Protein AF-A0A7I0HT12-F1 (afdb_monomer)

Nearest PDB structures (foldseek):
  8dol-assembly1_F  TM=4.380E-01  e=1.784E+00  Helicobacter pylori 26695
  8dol-assembly1_A  TM=4.478E-01  e=2.813E+00  Helicobacter pylori 26695

Structure (mmCIF, N/CA/C/O backbone):
data_AF-A0A7I0HT12-F1
#
_entry.id   AF-A0A7I0HT12-F1
#
loop_
_atom_site.group_PDB
_atom_site.id
_atom_site.type_symbol
_atom_site.label_atom_id
_atom_site.label_alt_id
_atom_site.label_comp_id
_atom_site.label_asym_id
_atom_site.label_entity_id
_atom_site.label_seq_id
_atom_site.pdbx_PDB_ins_code
_atom_site.Cartn_x
_atom_site.Cartn_y
_atom_site.Cartn_z
_atom_site.occupancy
_atom_site.B_iso_or_equiv
_atom_site.auth_seq_id
_atom_site.auth_comp_id
_atom_site.auth_asym_id
_atom_site.auth_atom_id
_atom_site.pdbx_PDB_model_num
ATOM 1 N N . MET A 1 1 ? 6.233 -1.097 5.465 1.00 53.28 1 MET A N 1
ATOM 2 C CA . MET A 1 1 ? 6.305 0.202 6.174 1.00 53.28 1 MET A CA 1
ATOM 3 C C . MET A 1 1 ? 6.047 1.371 5.204 1.00 53.28 1 MET A C 1
ATOM 5 O O . MET A 1 1 ? 6.606 2.431 5.375 1.00 53.28 1 MET A O 1
ATOM 9 N N . ILE A 1 2 ? 5.142 1.216 4.224 1.00 51.56 2 ILE A N 1
ATOM 10 C CA . ILE A 1 2 ? 4.942 2.146 3.084 1.00 51.56 2 ILE A CA 1
ATOM 11 C C . ILE A 1 2 ? 4.148 3.415 3.459 1.00 51.56 2 ILE A C 1
ATOM 13 O O . ILE A 1 2 ? 4.176 4.408 2.747 1.00 51.56 2 ILE A O 1
ATOM 17 N N . PHE A 1 3 ? 3.479 3.391 4.610 1.00 52.47 3 PHE A N 1
ATOM 18 C CA . PHE A 1 3 ? 2.582 4.450 5.088 1.00 52.47 3 PHE A CA 1
ATOM 19 C C . PHE A 1 3 ? 3.233 5.424 6.072 1.00 52.47 3 PHE A C 1
ATOM 21 O O . PHE A 1 3 ? 2.558 6.270 6.655 1.00 52.47 3 PHE A O 1
ATOM 28 N N . SER A 1 4 ? 4.536 5.281 6.321 1.00 50.47 4 SER A N 1
ATOM 29 C CA . SER A 1 4 ? 5.241 6.260 7.140 1.00 50.47 4 SER A CA 1
ATOM 30 C C . SER A 1 4 ? 5.469 7.533 6.312 1.00 50.47 4 SER A C 1
ATOM 32 O O . SER A 1 4 ? 5.861 7.427 5.149 1.00 50.47 4 SER A O 1
ATOM 34 N N . PRO A 1 5 ? 5.260 8.728 6.899 1.00 48.94 5 PRO A N 1
ATOM 35 C CA . PRO A 1 5 ? 5.351 10.016 6.198 1.00 48.94 5 PRO A CA 1
ATOM 36 C C . PRO A 1 5 ? 6.691 10.264 5.501 1.00 48.94 5 PRO A C 1
ATOM 38 O O . PRO A 1 5 ? 6.765 11.072 4.584 1.00 48.94 5 PRO A O 1
ATOM 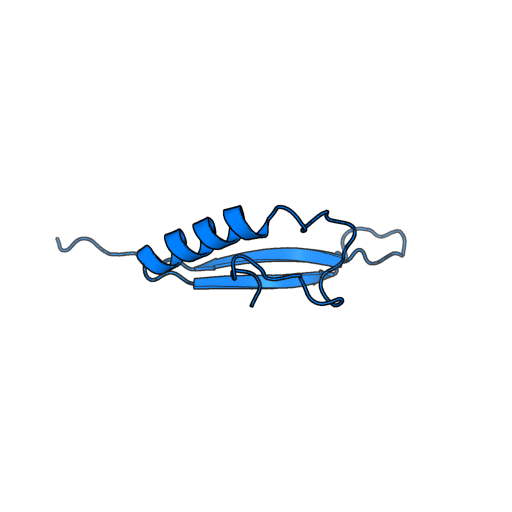41 N N . PHE A 1 6 ? 7.747 9.576 5.936 1.00 53.03 6 PHE A N 1
ATOM 42 C CA . PHE A 1 6 ? 9.100 9.713 5.399 1.00 53.03 6 PHE A CA 1
ATOM 43 C C . PHE A 1 6 ? 9.616 8.413 4.779 1.00 53.03 6 PHE A C 1
ATOM 45 O O . PHE A 1 6 ? 10.823 8.231 4.615 1.00 53.03 6 PHE A O 1
ATOM 52 N N . TYR A 1 7 ? 8.727 7.463 4.479 1.00 53.88 7 TYR A N 1
ATOM 53 C CA . TYR A 1 7 ? 9.162 6.180 3.958 1.00 53.88 7 TYR A CA 1
ATOM 54 C C . TYR A 1 7 ? 9.553 6.275 2.490 1.00 53.88 7 TYR A C 1
ATOM 56 O O . TYR A 1 7 ? 8.714 6.431 1.606 1.00 53.88 7 TYR A O 1
ATOM 64 N N . ARG A 1 8 ? 10.846 6.095 2.231 1.00 52.62 8 ARG A N 1
ATOM 65 C CA . ARG A 1 8 ? 11.341 5.745 0.902 1.00 52.62 8 ARG A CA 1
ATOM 66 C C . ARG A 1 8 ? 11.041 4.271 0.659 1.00 52.62 8 ARG A C 1
ATOM 68 O O . ARG A 1 8 ? 11.439 3.424 1.459 1.00 52.62 8 ARG A O 1
ATOM 75 N N . LEU A 1 9 ? 10.322 3.972 -0.421 1.00 50.22 9 LEU A N 1
ATOM 76 C CA . LEU A 1 9 ? 10.066 2.592 -0.820 1.00 50.22 9 LEU A CA 1
ATOM 77 C C . LEU A 1 9 ? 11.404 1.844 -0.962 1.00 50.22 9 LEU A C 1
ATOM 79 O O . LEU A 1 9 ? 12.322 2.366 -1.593 1.00 50.22 9 LEU A O 1
ATOM 83 N N . PRO A 1 10 ? 11.560 0.648 -0.370 1.00 44.78 10 PRO A N 1
ATOM 84 C CA . PRO A 1 10 ? 12.744 -0.161 -0.593 1.00 44.78 10 PRO A CA 1
ATOM 85 C C . PRO A 1 10 ? 12.779 -0.579 -2.063 1.00 44.78 10 PRO A C 1
ATOM 87 O O . PRO A 1 10 ? 11.730 -0.836 -2.653 1.00 44.78 10 PRO A O 1
ATOM 90 N N . LYS A 1 11 ? 13.995 -0.732 -2.599 1.00 46.50 11 LYS A N 1
ATOM 91 C CA . LYS A 1 11 ? 14.379 -1.138 -3.972 1.00 46.50 11 LYS A CA 1
ATOM 92 C C . LYS A 1 11 ? 13.580 -2.300 -4.603 1.00 46.50 11 LYS A C 1
ATOM 94 O O . LYS A 1 11 ? 13.717 -2.581 -5.788 1.00 46.50 11 LYS A O 1
ATOM 99 N N . HIS A 1 12 ? 12.794 -3.020 -3.802 1.00 45.22 12 HIS A N 1
ATOM 100 C CA . HIS A 1 12 ? 11.911 -4.104 -4.221 1.00 45.22 12 HIS A CA 1
ATOM 101 C C . HIS A 1 12 ? 10.544 -3.637 -4.736 1.00 45.22 12 HIS A C 1
ATOM 103 O O . HIS A 1 12 ? 9.854 -4.442 -5.354 1.00 45.22 12 HIS A O 1
ATOM 109 N N . ILE A 1 13 ? 10.130 -2.387 -4.513 1.00 52.06 13 ILE A N 1
ATOM 110 C CA . ILE A 1 13 ? 8.974 -1.808 -5.207 1.00 52.06 13 ILE A CA 1
ATOM 111 C C . ILE A 1 13 ? 9.505 -1.088 -6.438 1.00 52.06 13 ILE A C 1
ATOM 113 O O . ILE A 1 13 ? 10.426 -0.285 -6.350 1.00 52.06 13 ILE A O 1
ATOM 117 N N . PHE A 1 14 ? 8.966 -1.465 -7.592 1.00 46.62 14 PHE A N 1
ATOM 118 C CA . PHE A 1 14 ? 9.407 -1.006 -8.900 1.00 46.62 14 PHE A CA 1
ATOM 119 C C . PHE A 1 14 ? 9.392 0.537 -8.940 1.00 46.62 14 PHE A C 1
ATOM 121 O O . PHE A 1 14 ? 8.329 1.149 -8.850 1.00 46.62 14 PHE A O 1
ATOM 128 N N . GLU A 1 15 ? 10.573 1.146 -9.090 1.00 47.72 15 GLU A N 1
ATOM 129 C CA . GLU A 1 15 ? 10.822 2.595 -9.001 1.00 47.72 15 GLU A CA 1
ATOM 130 C C . GLU A 1 15 ? 10.316 3.494 -10.163 1.00 47.72 15 GLU A C 1
ATOM 132 O O . GLU A 1 15 ? 10.326 4.709 -9.968 1.00 47.72 15 GLU A O 1
ATOM 137 N N . PRO A 1 16 ? 9.861 3.027 -11.357 1.00 53.19 16 PRO A N 1
ATOM 138 C CA . PRO A 1 16 ? 9.474 3.966 -12.418 1.00 53.19 16 PRO A CA 1
ATOM 139 C C . PRO A 1 16 ? 8.129 4.652 -12.161 1.00 53.19 16 PRO A C 1
ATOM 141 O O . PRO A 1 16 ? 7.788 5.615 -12.845 1.00 53.19 16 PRO A O 1
ATOM 144 N N . TYR A 1 17 ? 7.357 4.185 -11.180 1.00 52.12 17 TYR A N 1
ATOM 145 C CA . TYR A 1 17 ? 6.248 4.958 -10.642 1.00 52.12 17 TYR A CA 1
ATOM 146 C C . TYR A 1 17 ? 6.867 5.947 -9.659 1.00 52.12 17 TYR A C 1
ATOM 148 O O . TYR A 1 17 ? 7.361 5.515 -8.626 1.00 52.12 17 TYR A O 1
ATOM 156 N N . GLY A 1 18 ? 6.907 7.241 -9.994 1.00 45.22 18 GLY A N 1
ATOM 157 C CA . GLY A 1 18 ? 7.470 8.307 -9.156 1.00 45.22 18 GLY A CA 1
ATOM 158 C C . GLY A 1 18 ? 6.792 8.393 -7.786 1.00 45.22 18 GLY A C 1
ATOM 159 O O . GLY A 1 18 ? 5.940 9.237 -7.545 1.00 45.22 18 GLY A O 1
ATOM 160 N N . THR A 1 19 ? 7.158 7.495 -6.875 1.00 50.81 19 THR A N 1
ATOM 161 C CA . THR A 1 19 ? 6.529 7.299 -5.565 1.00 50.81 19 THR A CA 1
ATOM 162 C C . THR A 1 19 ? 7.033 8.285 -4.512 1.00 50.81 19 THR A C 1
ATOM 164 O O . THR A 1 19 ? 6.658 8.181 -3.346 1.00 50.81 19 THR A O 1
ATOM 167 N N . LEU A 1 20 ? 7.899 9.225 -4.910 1.00 43.31 20 LEU A N 1
ATOM 168 C CA . LEU A 1 20 ? 8.566 10.180 -4.024 1.00 43.31 20 LEU A CA 1
ATOM 169 C C . LEU A 1 20 ? 7.571 11.155 -3.362 1.00 43.31 20 LEU A C 1
ATOM 171 O O . LEU A 1 20 ? 7.803 11.548 -2.223 1.00 43.31 20 LEU A O 1
ATOM 175 N N . ASP A 1 21 ? 6.427 11.428 -4.002 1.00 45.16 21 ASP A N 1
ATOM 176 C CA . ASP A 1 21 ? 5.404 12.365 -3.503 1.00 45.16 21 ASP A CA 1
ATOM 177 C C . ASP A 1 21 ? 4.202 11.690 -2.805 1.00 45.16 21 ASP A C 1
ATOM 179 O O . ASP A 1 21 ? 3.308 12.357 -2.287 1.00 45.16 21 ASP A O 1
ATOM 183 N N . PHE A 1 22 ? 4.167 10.355 -2.728 1.00 50.12 22 PHE A N 1
ATOM 184 C CA . PHE A 1 22 ? 3.027 9.615 -2.160 1.00 50.12 22 PHE A CA 1
ATOM 185 C C . PHE A 1 22 ? 3.092 9.427 -0.635 1.00 50.12 22 PHE A 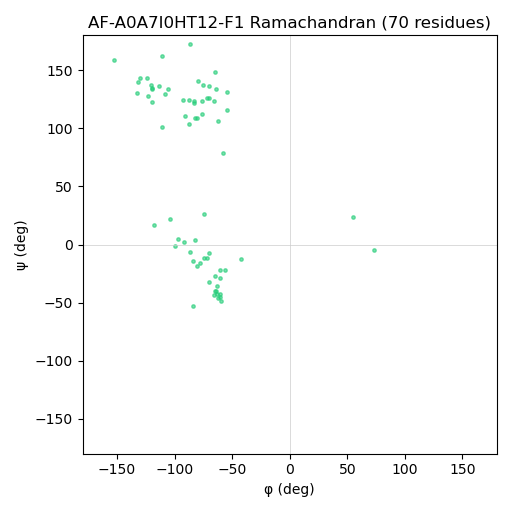C 1
ATOM 187 O O . PHE A 1 22 ? 2.124 8.949 -0.041 1.00 50.12 22 PHE A O 1
ATOM 194 N N . GLY A 1 23 ? 4.198 9.808 0.017 1.00 53.72 23 GLY A N 1
ATOM 195 C CA . GLY A 1 23 ? 4.403 9.612 1.461 1.00 53.72 23 GLY A CA 1
ATOM 196 C C . GLY A 1 23 ? 3.369 10.317 2.350 1.00 53.72 23 GLY A C 1
ATOM 197 O O . GLY A 1 23 ? 3.049 9.817 3.428 1.00 53.72 23 GLY A O 1
ATOM 198 N N . LEU A 1 24 ? 2.795 11.434 1.886 1.00 57.50 24 LEU A N 1
ATOM 199 C CA . LEU A 1 24 ? 1.717 12.143 2.588 1.00 57.50 24 LEU A CA 1
ATOM 200 C C . LEU A 1 24 ? 0.342 11.531 2.279 1.00 57.50 24 LEU A C 1
ATOM 202 O O . LEU A 1 24 ? -0.357 11.107 3.196 1.00 57.50 24 LEU A O 1
ATOM 206 N N . GLY A 1 25 ? -0.009 11.382 0.997 1.00 66.31 25 GLY A N 1
ATOM 207 C CA . GLY A 1 25 ? -1.327 10.873 0.596 1.00 66.31 25 GLY A CA 1
ATOM 208 C C . GLY A 1 25 ? -1.591 9.426 1.029 1.00 66.31 25 GLY A C 1
ATOM 209 O O . GLY A 1 25 ? -2.678 9.108 1.502 1.00 66.31 25 GLY A O 1
ATOM 210 N N . LEU A 1 26 ? -0.595 8.535 0.942 1.00 72.38 26 LEU A N 1
ATOM 211 C CA . LEU A 1 26 ? -0.761 7.148 1.394 1.00 72.38 26 LEU A CA 1
ATOM 212 C C . LEU A 1 26 ? -0.853 7.044 2.916 1.00 72.38 26 LEU A C 1
ATOM 214 O O . LEU A 1 26 ? -1.562 6.175 3.422 1.00 72.38 26 LEU A O 1
ATOM 218 N N . ARG A 1 27 ? -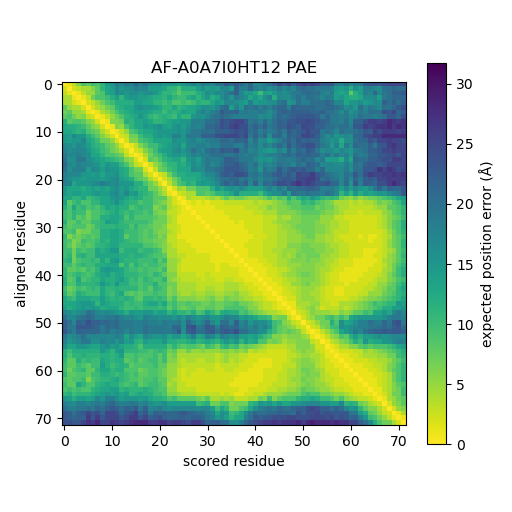0.176 7.930 3.653 1.00 74.50 27 ARG A N 1
ATOM 219 C CA . ARG A 1 27 ? -0.328 8.016 5.107 1.00 74.50 27 ARG A CA 1
ATOM 220 C C . ARG A 1 27 ? -1.754 8.410 5.486 1.00 74.50 27 ARG A C 1
ATOM 222 O O . ARG A 1 27 ? -2.306 7.814 6.408 1.00 74.50 27 ARG A O 1
ATOM 229 N N . ASP A 1 28 ? -2.353 9.365 4.780 1.00 78.81 28 ASP A N 1
ATOM 230 C CA . ASP A 1 28 ? -3.743 9.763 5.021 1.00 78.81 28 ASP A CA 1
ATOM 231 C C . ASP A 1 28 ? -4.715 8.622 4.704 1.00 78.81 28 ASP A C 1
ATOM 233 O O . ASP A 1 28 ? -5.627 8.358 5.486 1.00 78.81 28 ASP A O 1
ATOM 237 N N . VAL A 1 29 ? -4.474 7.872 3.624 1.00 83.88 29 VAL A N 1
ATOM 238 C CA . VAL A 1 29 ? -5.240 6.658 3.298 1.00 83.88 29 VAL A CA 1
ATOM 239 C C . VAL A 1 29 ? -5.140 5.614 4.418 1.00 83.88 29 VAL A C 1
ATOM 241 O O . VAL A 1 29 ? -6.166 5.115 4.878 1.00 83.88 29 VAL A O 1
ATOM 244 N N . ASP A 1 30 ? -3.936 5.304 4.906 1.00 83.38 30 ASP A N 1
ATOM 245 C CA . ASP A 1 30 ? -3.733 4.366 6.022 1.00 83.38 30 ASP A CA 1
ATOM 246 C C . ASP A 1 30 ? -4.420 4.844 7.307 1.00 83.38 30 ASP A C 1
ATOM 248 O O . ASP A 1 30 ? -5.089 4.061 7.983 1.00 83.38 30 ASP A O 1
ATOM 252 N N . HIS A 1 31 ? -4.324 6.138 7.615 1.00 85.12 31 HIS A N 1
ATOM 253 C CA . HIS A 1 31 ? -4.994 6.742 8.762 1.00 85.12 31 HIS A CA 1
ATOM 254 C C . HIS A 1 31 ? -6.522 6.631 8.648 1.00 85.12 31 HIS A C 1
ATOM 256 O O . HIS A 1 31 ? -7.181 6.218 9.605 1.00 85.12 31 HIS A O 1
ATOM 262 N N . CYS A 1 32 ? -7.091 6.946 7.484 1.00 90.19 32 CYS A N 1
ATOM 263 C CA . CYS A 1 32 ? -8.522 6.818 7.222 1.00 90.19 32 CYS A CA 1
ATOM 264 C C . CYS A 1 32 ? -9.004 5.372 7.366 1.00 90.19 32 CYS A C 1
ATOM 266 O O . CYS A 1 32 ? -10.019 5.131 8.016 1.00 90.19 32 CYS A O 1
ATOM 268 N N . ILE A 1 33 ? -8.272 4.405 6.814 1.00 90.88 33 ILE A N 1
ATOM 269 C CA . ILE A 1 33 ? -8.639 2.984 6.878 1.00 90.88 33 ILE A CA 1
ATOM 270 C C . ILE A 1 33 ? -8.576 2.470 8.320 1.00 90.88 33 ILE A C 1
ATOM 272 O O . ILE A 1 33 ? -9.512 1.818 8.776 1.00 90.88 33 ILE A O 1
ATOM 276 N N . LYS A 1 34 ? -7.527 2.823 9.073 1.00 88.44 34 LYS A N 1
ATOM 277 C CA . LYS A 1 34 ? -7.391 2.447 10.491 1.00 88.44 34 LYS A CA 1
ATOM 278 C C . LYS A 1 34 ? -8.483 3.037 11.376 1.00 88.44 34 LYS A C 1
ATOM 280 O O . LYS A 1 34 ? -8.932 2.364 12.293 1.00 88.44 34 LYS A O 1
ATOM 285 N N . LYS A 1 35 ? -8.939 4.264 11.093 1.00 93.19 35 LYS A N 1
ATOM 286 C CA . LYS A 1 35 ? -10.079 4.883 11.796 1.00 93.19 35 LYS A CA 1
ATOM 287 C C . LYS A 1 35 ? -11.387 4.104 11.647 1.00 93.19 35 LYS A C 1
ATOM 289 O O . LYS A 1 35 ? -12.275 4.281 12.470 1.00 93.19 35 LYS A O 1
ATOM 294 N N . HIS A 1 36 ? -11.500 3.271 10.616 1.00 92.12 36 HIS A N 1
ATOM 295 C CA . HIS A 1 36 ? -12.656 2.413 10.368 1.00 92.12 36 HIS A CA 1
ATOM 296 C C . HIS A 1 36 ? -12.374 0.946 10.725 1.00 92.12 36 HIS A C 1
ATOM 298 O O . HIS A 1 36 ? -13.000 0.056 10.158 1.00 92.12 36 HIS A O 1
ATOM 304 N N . ASP A 1 37 ? -11.389 0.675 11.593 1.00 92.19 37 ASP A N 1
ATOM 305 C CA . ASP A 1 37 ? -10.950 -0.681 11.966 1.00 92.19 37 ASP A CA 1
ATOM 306 C C . ASP A 1 37 ? -10.563 -1.560 10.757 1.00 92.19 37 ASP A C 1
ATOM 308 O O . ASP A 1 37 ? -10.577 -2.794 10.796 1.00 92.19 37 ASP A O 1
ATOM 312 N N . GLY A 1 38 ? -10.203 -0.907 9.652 1.00 91.12 38 GLY A N 1
ATOM 313 C CA . GLY A 1 38 ? -9.808 -1.539 8.409 1.00 91.12 38 GLY A CA 1
ATOM 314 C C . GLY A 1 38 ? -8.326 -1.887 8.354 1.00 91.12 38 GLY A C 1
ATOM 315 O O . GLY A 1 38 ? -7.512 -1.494 9.192 1.00 91.12 38 GLY A O 1
ATOM 316 N N . LYS A 1 39 ? -7.951 -2.612 7.300 1.00 90.06 39 LYS A N 1
ATOM 317 C CA . LYS A 1 39 ? -6.568 -3.002 7.009 1.00 90.06 39 LYS A CA 1
ATOM 318 C C . LYS A 1 39 ? -6.233 -2.715 5.554 1.00 90.06 39 LYS A C 1
ATOM 320 O O . LYS A 1 39 ? -7.040 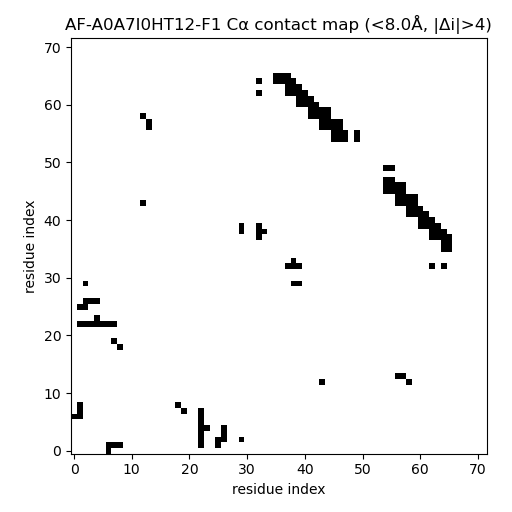-2.980 4.669 1.00 90.06 39 LYS A O 1
ATOM 325 N N . ILE A 1 40 ? -5.020 -2.229 5.308 1.00 84.94 40 ILE A N 1
ATOM 326 C CA . ILE A 1 40 ? -4.475 -2.013 3.966 1.00 84.94 40 ILE A CA 1
ATOM 327 C C . ILE A 1 40 ? -3.197 -2.839 3.771 1.00 84.94 40 ILE A C 1
ATOM 329 O O . ILE A 1 40 ? -2.358 -2.931 4.664 1.00 84.94 40 ILE A O 1
ATOM 333 N N . SER A 1 41 ? -3.058 -3.471 2.607 1.00 83.00 41 SER A N 1
ATOM 334 C CA . SER A 1 41 ? -1.900 -4.271 2.192 1.00 83.00 41 SER A CA 1
ATOM 335 C C . SER A 1 41 ? -1.434 -3.841 0.803 1.00 83.00 41 SER A C 1
ATOM 337 O O . SER A 1 41 ? -2.252 -3.495 -0.047 1.00 83.00 41 SER A O 1
ATOM 339 N N . ILE A 1 42 ? -0.119 -3.850 0.575 1.00 79.44 42 ILE A N 1
ATOM 340 C CA . ILE A 1 42 ? 0.493 -3.462 -0.701 1.00 79.44 42 ILE A CA 1
ATOM 341 C C . ILE A 1 42 ? 1.520 -4.520 -1.079 1.00 79.44 42 ILE A C 1
ATOM 343 O O . ILE A 1 42 ? 2.372 -4.874 -0.262 1.00 79.44 42 ILE A O 1
ATOM 347 N N . PHE A 1 43 ? 1.455 -5.004 -2.314 1.00 78.38 43 PHE A N 1
ATOM 348 C CA . PHE A 1 43 ? 2.392 -5.993 -2.837 1.00 78.38 43 PHE A CA 1
ATOM 349 C C . PHE A 1 43 ? 2.534 -5.876 -4.356 1.00 78.38 43 PHE A C 1
ATOM 351 O O . PHE A 1 43 ? 1.675 -5.331 -5.052 1.00 78.38 43 PHE A O 1
ATOM 358 N N . ASN A 1 44 ? 3.647 -6.390 -4.872 1.00 81.31 44 ASN A N 1
ATOM 359 C CA . ASN A 1 44 ? 3.888 -6.469 -6.305 1.00 81.31 44 ASN A CA 1
ATOM 360 C C . ASN A 1 44 ? 3.143 -7.667 -6.901 1.00 81.31 44 ASN A C 1
ATOM 362 O O . ASN A 1 44 ? 3.155 -8.756 -6.329 1.00 81.31 44 ASN A O 1
ATOM 366 N N . VAL A 1 45 ? 2.581 -7.491 -8.092 1.00 84.06 45 VAL A N 1
ATOM 367 C CA . VAL A 1 45 ? 1.960 -8.559 -8.879 1.00 84.06 45 VAL A CA 1
ATOM 368 C C . VAL A 1 45 ? 2.599 -8.631 -10.259 1.00 84.06 45 VAL A C 1
ATOM 370 O O . VAL A 1 45 ? 2.962 -7.615 -10.851 1.00 84.06 45 VAL A O 1
ATOM 373 N N . LYS A 1 46 ? 2.750 -9.843 -10.792 1.00 82.81 46 LYS A N 1
ATOM 374 C CA . LYS A 1 46 ? 3.242 -10.048 -12.158 1.00 82.81 46 LYS A CA 1
ATOM 375 C C . LYS A 1 46 ? 2.062 -10.002 -13.123 1.00 82.81 46 LYS A C 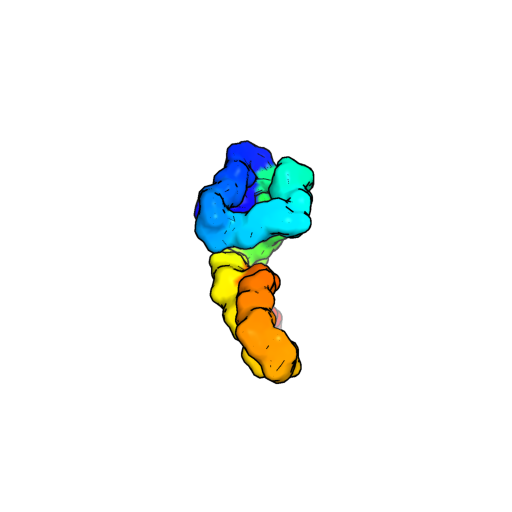1
ATOM 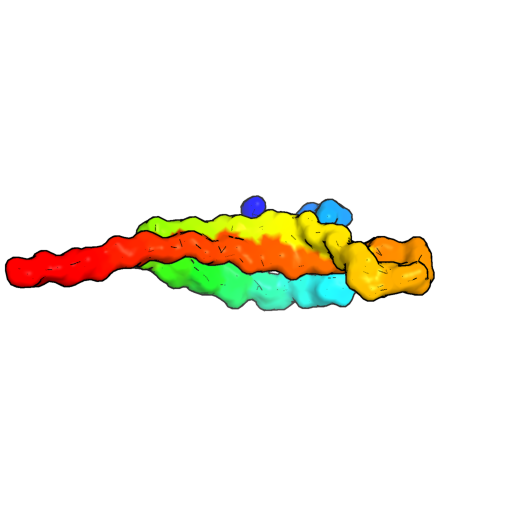377 O O . LYS A 1 46 ? 1.101 -10.747 -12.956 1.00 82.81 46 LYS A O 1
ATOM 382 N N . ASN A 1 47 ? 2.119 -9.128 -14.125 1.00 80.25 47 ASN A N 1
ATOM 383 C CA . ASN A 1 47 ? 1.099 -9.079 -15.164 1.00 80.25 47 ASN A CA 1
ATOM 384 C C . ASN A 1 47 ? 1.374 -10.146 -16.231 1.00 80.25 47 ASN A C 1
ATOM 386 O O . ASN A 1 47 ? 2.299 -9.989 -17.024 1.00 80.25 47 ASN A O 1
ATOM 390 N N . HIS A 1 48 ? 0.546 -11.188 -16.270 1.00 80.25 48 HIS A N 1
ATOM 391 C CA . HIS A 1 48 ? 0.620 -12.260 -17.270 1.00 80.25 48 HIS A CA 1
ATOM 392 C C . HIS A 1 48 ? -0.253 -12.000 -18.514 1.00 80.25 48 HIS A C 1
ATOM 394 O O . HIS A 1 48 ? -0.313 -12.847 -19.396 1.00 80.25 48 HIS A O 1
ATOM 400 N N . LEU A 1 49 ? -0.935 -10.848 -18.591 1.00 78.56 49 LEU A N 1
ATOM 401 C CA . LEU A 1 49 ? -1.840 -10.515 -19.701 1.00 78.56 49 LEU A CA 1
ATOM 402 C C . LEU A 1 49 ? -1.114 -10.000 -20.959 1.00 78.56 49 LEU A C 1
ATOM 404 O O . LEU A 1 49 ? -1.691 -10.030 -22.040 1.00 78.56 49 LEU A O 1
ATOM 408 N N . ASP A 1 50 ? 0.138 -9.541 -20.837 1.00 66.94 50 ASP A N 1
ATOM 409 C CA . ASP A 1 50 ? 0.956 -9.140 -21.991 1.00 66.94 50 ASP A CA 1
ATOM 410 C C . ASP A 1 50 ? 1.701 -10.377 -22.532 1.00 66.94 50 ASP A C 1
ATOM 412 O O . ASP A 1 50 ? 2.704 -10.810 -21.965 1.00 66.94 50 ASP A O 1
ATOM 416 N N . TRP A 1 51 ? 1.227 -10.938 -23.651 1.00 61.53 51 TRP A N 1
ATOM 417 C CA . TRP A 1 51 ? 1.835 -12.098 -24.332 1.00 61.53 51 TRP A CA 1
ATOM 418 C C . TRP A 1 51 ? 3.188 -11.782 -25.010 1.00 61.53 51 TRP A C 1
ATOM 420 O O . TRP A 1 51 ? 3.901 -12.684 -25.440 1.00 61.53 51 TRP A O 1
ATOM 430 N N . ASN A 1 52 ? 3.610 -10.511 -25.049 1.00 69.88 52 ASN A N 1
ATOM 431 C CA . ASN A 1 52 ? 4.859 -10.051 -25.682 1.00 69.88 52 ASN A CA 1
ATOM 432 C C . ASN A 1 52 ? 6.152 -10.382 -24.894 1.00 69.88 52 ASN A C 1
ATOM 434 O O . ASN A 1 52 ? 7.156 -9.679 -25.004 1.00 69.88 52 ASN A O 1
ATOM 438 N N . GLY A 1 53 ? 6.151 -11.438 -24.075 1.00 64.12 53 GLY A N 1
ATOM 439 C CA . GLY A 1 53 ? 7.361 -12.014 -23.471 1.00 64.12 53 GLY A CA 1
ATOM 440 C C . GLY A 1 53 ? 8.018 -11.211 -22.339 1.00 64.12 53 GLY A C 1
ATOM 441 O O . GLY A 1 53 ? 8.946 -11.705 -21.705 1.00 64.12 53 GLY A O 1
ATOM 442 N N . THR A 1 54 ? 7.536 -10.005 -22.026 1.00 68.38 54 THR A N 1
ATOM 443 C CA . THR A 1 54 ? 8.056 -9.17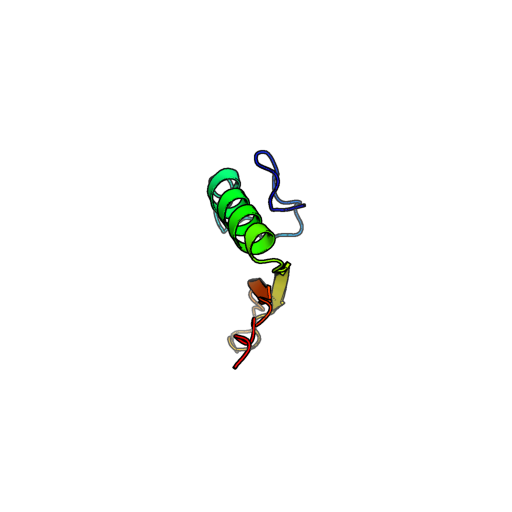6 -20.926 1.00 68.38 54 THR A CA 1
ATOM 444 C C . THR A 1 54 ? 7.032 -9.073 -19.797 1.00 68.38 54 THR A C 1
ATOM 446 O O . THR A 1 54 ? 6.073 -8.306 -19.855 1.00 68.38 54 THR A O 1
ATOM 449 N N . LEU A 1 55 ? 7.245 -9.860 -18.737 1.00 69.19 55 LEU A N 1
ATOM 450 C CA . LEU A 1 55 ? 6.457 -9.799 -17.503 1.00 69.19 55 LEU A CA 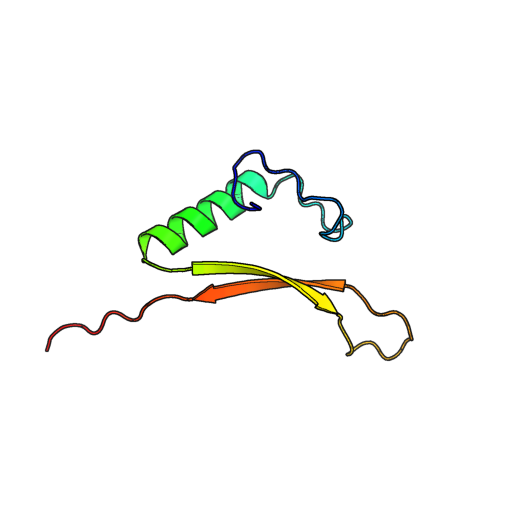1
ATOM 451 C C . LEU A 1 55 ? 6.626 -8.425 -16.850 1.00 69.19 55 LEU A C 1
ATOM 453 O O . LEU A 1 55 ? 7.661 -8.131 -16.252 1.00 69.19 55 LEU A O 1
ATOM 457 N N . LYS A 1 56 ? 5.595 -7.583 -16.940 1.00 77.62 56 LYS A N 1
ATOM 458 C CA . LYS A 1 56 ? 5.577 -6.285 -16.259 1.00 77.62 56 LYS A CA 1
ATOM 459 C C . LYS A 1 56 ? 5.129 -6.463 -14.812 1.00 77.62 56 LYS A C 1
ATOM 461 O O . LYS A 1 56 ? 4.035 -6.969 -14.551 1.00 77.62 56 LYS A O 1
ATOM 466 N N . THR A 1 57 ? 5.958 -6.019 -13.873 1.00 77.25 57 THR A N 1
ATOM 467 C CA . THR A 1 57 ? 5.571 -5.896 -12.464 1.00 77.25 57 THR A CA 1
ATOM 468 C C . THR A 1 57 ? 4.596 -4.731 -12.312 1.00 77.25 57 THR A C 1
ATOM 470 O O . THR A 1 57 ? 4.895 -3.613 -12.724 1.00 77.25 57 THR A O 1
ATOM 473 N N . LYS A 1 58 ? 3.434 -4.989 -11.715 1.00 81.12 58 LYS A N 1
ATOM 474 C CA . LYS A 1 58 ? 2.460 -3.981 -11.283 1.00 81.12 58 LYS A CA 1
ATOM 475 C C . LYS A 1 58 ? 2.421 -3.936 -9.755 1.00 81.12 58 LYS A C 1
ATOM 477 O O . LYS A 1 58 ? 2.851 -4.880 -9.09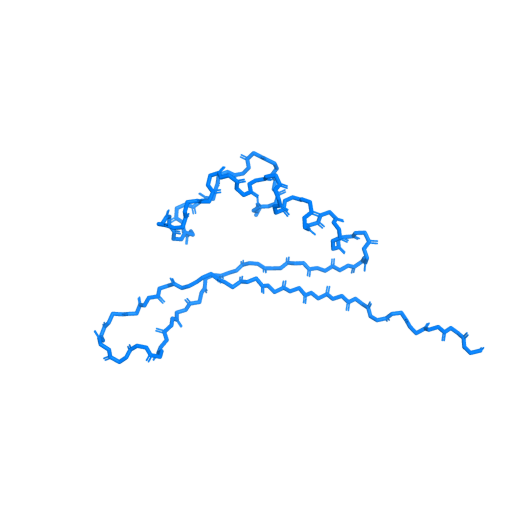4 1.00 81.12 58 LYS A O 1
ATOM 482 N N . VAL A 1 59 ? 1.886 -2.856 -9.199 1.00 78.44 59 VAL A N 1
ATOM 483 C CA . VAL A 1 59 ? 1.648 -2.710 -7.756 1.00 78.44 59 VAL A CA 1
ATOM 484 C C . VAL A 1 59 ? 0.154 -2.856 -7.490 1.00 78.44 59 VAL A C 1
ATOM 486 O O . VAL A 1 59 ? -0.659 -2.253 -8.188 1.00 78.44 59 VAL A O 1
ATOM 489 N N . THR A 1 60 ? -0.206 -3.645 -6.481 1.00 82.19 60 THR A N 1
ATOM 490 C CA . THR A 1 60 ? -1.588 -3.829 -6.032 1.00 82.19 60 THR A CA 1
ATOM 491 C C . THR A 1 60 ? -1.765 -3.259 -4.633 1.00 82.19 60 THR A C 1
ATOM 493 O O . THR A 1 60 ? -0.944 -3.497 -3.748 1.00 82.19 60 THR A O 1
ATOM 496 N N . PHE A 1 61 ? -2.873 -2.541 -4.444 1.00 85.81 61 PHE A N 1
ATOM 497 C CA . PHE A 1 61 ? -3.370 -2.085 -3.151 1.00 85.81 61 PHE A CA 1
ATOM 498 C C . PHE A 1 61 ? -4.612 -2.901 -2.800 1.00 85.81 61 PHE A C 1
ATOM 500 O O . PHE A 1 61 ? -5.528 -3.018 -3.612 1.00 85.81 61 PHE A O 1
ATOM 507 N N . GLN A 1 62 ? -4.647 -3.457 -1.595 1.00 88.69 62 GLN A N 1
ATOM 508 C CA . GLN A 1 62 ? -5.772 -4.231 -1.087 1.00 88.69 62 GLN A CA 1
ATOM 509 C C . GLN A 1 62 ? -6.258 -3.614 0.220 1.00 88.69 62 GLN A C 1
ATOM 511 O O . GLN A 1 62 ? -5.462 -3.416 1.137 1.00 88.69 62 GLN A O 1
ATOM 516 N N . ILE A 1 63 ? -7.558 -3.334 0.306 1.00 91.88 63 ILE A N 1
ATOM 517 C CA . ILE A 1 63 ? -8.208 -2.746 1.480 1.00 91.88 63 ILE A CA 1
ATOM 518 C C . ILE A 1 63 ? -9.277 -3.716 1.984 1.00 91.88 63 ILE A C 1
ATOM 520 O O . ILE A 1 63 ? -10.056 -4.251 1.199 1.00 91.88 63 ILE A O 1
ATOM 524 N N . VAL A 1 64 ? -9.309 -3.933 3.294 1.00 93.81 64 VAL A N 1
ATOM 525 C CA . VAL A 1 64 ? -10.331 -4.709 3.999 1.00 93.81 64 VAL A CA 1
ATOM 526 C C . VAL A 1 64 ? -10.996 -3.781 5.007 1.00 93.81 64 VAL A C 1
ATOM 528 O O . VAL A 1 64 ? -10.304 -3.214 5.851 1.00 93.81 64 VAL A O 1
ATOM 531 N N . LEU A 1 65 ? -12.317 -3.625 4.920 1.00 93.38 65 LEU A N 1
ATOM 532 C CA . LEU A 1 65 ? -13.118 -2.821 5.846 1.00 93.38 65 LEU A CA 1
ATOM 533 C C . LEU A 1 65 ? -14.150 -3.721 6.541 1.00 93.38 65 LEU A C 1
ATOM 535 O O . LEU A 1 65 ? -14.795 -4.521 5.858 1.00 93.38 65 LEU A O 1
ATOM 539 N N . PRO A 1 66 ? -14.314 -3.624 7.870 1.00 91.25 66 PRO A N 1
ATOM 540 C CA . PRO A 1 66 ? -15.373 -4.330 8.571 1.00 91.25 66 PRO A CA 1
ATOM 541 C C . PRO A 1 66 ? -16.734 -3.714 8.233 1.00 91.25 66 PRO A C 1
ATOM 543 O O . PRO A 1 66 ? -16.901 -2.495 8.226 1.00 91.25 66 PRO A O 1
ATOM 546 N N . LEU A 1 67 ? -17.725 -4.567 7.982 1.00 87.81 67 LEU A N 1
ATOM 547 C CA . LEU A 1 67 ? -19.116 -4.140 7.881 1.00 87.81 67 LEU A CA 1
ATOM 548 C C . LEU A 1 67 ? -19.691 -4.062 9.293 1.00 87.81 67 LEU A C 1
ATOM 550 O O . LEU A 1 67 ? -19.675 -5.050 10.030 1.00 87.81 67 LEU A O 1
ATOM 554 N N . LYS A 1 68 ? -20.185 -2.887 9.681 1.00 78.56 68 LYS A N 1
ATOM 555 C CA . LYS A 1 68 ? -20.930 -2.728 10.926 1.00 78.56 68 LYS A CA 1
ATOM 556 C C . LYS A 1 68 ? -22.404 -2.936 10.595 1.00 78.56 68 LYS A C 1
ATOM 558 O O . LYS A 1 68 ? -22.987 -2.122 9.889 1.00 78.56 68 LYS A O 1
ATOM 563 N N . ASN A 1 69 ? -22.983 -4.037 11.063 1.00 71.75 69 ASN A N 1
ATOM 564 C CA . ASN A 1 69 ? -24.432 -4.202 11.015 1.00 71.75 69 ASN A CA 1
ATOM 565 C C . ASN A 1 69 ? -25.038 -3.229 12.032 1.00 71.75 69 ASN A C 1
ATOM 567 O O . ASN A 1 69 ? -24.625 -3.228 13.196 1.00 71.75 69 ASN A O 1
ATOM 571 N N . GLU A 1 70 ? -25.973 -2.385 11.601 1.00 71.94 70 GLU A N 1
ATOM 572 C CA . GLU A 1 70 ? -26.783 -1.606 12.537 1.00 71.94 70 GLU A CA 1
ATOM 573 C C . GLU A 1 70 ? -27.624 -2.578 13.382 1.00 71.94 70 GLU A C 1
ATOM 575 O O . GLU A 1 70 ? -28.170 -3.542 12.835 1.00 71.94 70 GLU A O 1
ATOM 580 N N . PRO A 1 71 ? -27.688 -2.405 14.715 1.00 67.88 71 PRO A N 1
ATOM 581 C CA . PRO A 1 71 ? -28.627 -3.166 15.524 1.00 67.88 71 PRO A CA 1
ATOM 582 C C . PRO A 1 71 ? -30.054 -2.758 15.133 1.00 67.88 71 PRO A C 1
ATOM 584 O O . PRO A 1 71 ? -30.379 -1.572 15.172 1.00 67.88 71 PRO A O 1
ATOM 587 N N . ASN A 1 72 ? -30.856 -3.750 14.729 1.00 58.41 72 ASN A N 1
ATOM 588 C CA . ASN A 1 72 ? -32.296 -3.617 14.474 1.00 58.41 72 ASN A CA 1
ATOM 589 C C . ASN A 1 72 ? -33.061 -3.169 15.723 1.00 58.41 72 ASN A C 1
ATOM 591 O O . ASN A 1 72 ? -32.690 -3.636 16.828 1.00 58.41 72 ASN A O 1
#

Radius of gyration: 15.84 Å; Cα contacts (8 Å, |Δi|>4): 77; chains: 1; bounding box: 47×25×41 Å

Organism: NCBI:txid2484911

pLDDT: mean 70.33, std 16.34, range [43.31, 93.81]

Sequence (72 aa):
MIFSPFYRLPKHIFEPYGTLDFGLGLRDVDHCIKKHDGKISIFNVKNHLDWNGTLKTKVTFQIVLPLKNEPN

Foldseek 3Di:
DQQALCDDDPPQPDCPPPCVPCNVVSVVVCVVQVVQVKDKDKDWDWDPPPPPPDTDIDIDIDIGGDDDDDDD

InterPro domains:
  IPR036890 Histidine kinase/HSP90-like ATPase superfamily [SSF55874] (2-67)

Solvent-accessible surface area (backbone atoms only — not comparable to full-atom values): 4684 Å² total; per-residue (Å²): 119,73,48,40,69,83,43,74,78,57,88,85,54,77,70,89,58,80,62,84,75,42,17,58,63,43,25,52,50,51,52,55,37,48,76,54,75,24,50,78,48,75,50,80,42,77,42,79,83,54,84,84,79,60,76,47,78,43,81,47,80,47,78,47,68,69,83,79,79,78,85,129

Mean predicted aligned error: 11.03 Å

Secondary structure (DSSP, 8-state):
-TTSTT-PPPTTS-TTS-GGGHHHHHHHHHHHHHHTT-EEEEEEEEE----SS--EEEEEEEEE----PPP-